Protein AF-A0A921S5D2-F1 (afdb_monomer)

InterPro domains:
  IPR003141 Polymerase/histidinol phosphatase, N-terminal [SM00481] (63-128)
  IPR004013 PHP domain [PF02811] (64-125)
  IPR016195 Polymerase/histidinol phosphatase-like [SSF89550] (62-129)
  IPR052018 PHP domain-con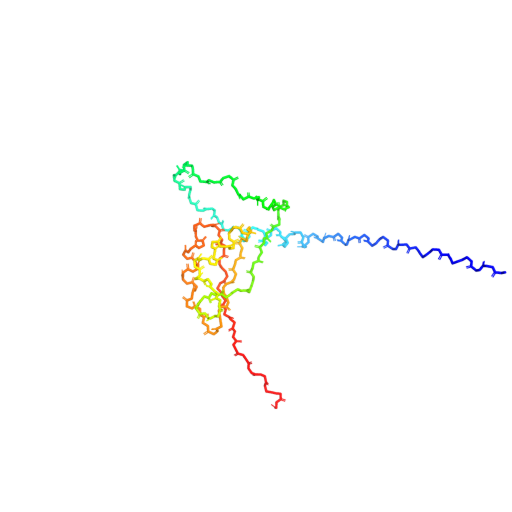taining protein [PTHR42924] (57-129)

pLDDT: mean 80.68, std 21.14, range [36.16, 98.81]

Secondary structure (DSSP, 8-state):
----PPPPP----PPPPPPHHHHHHHHHHHHHHSPPPPPPPP------S-S------TTPPEEE-----TTTT-SS-HHHHHHHHHHTTEEEEEE--BT--TTHHHHHHHHHHHTPEEEE--B--------

Solvent-accessible surface area (backbone atoms only — not comparable to full-atom values): 8293 Å² total; per-residue (Å²): 140,83,85,78,80,76,82,78,84,80,79,80,73,72,75,82,78,76,50,72,68,56,52,53,52,50,52,52,52,54,56,65,41,50,54,79,74,64,79,83,72,84,82,77,80,88,85,83,97,80,67,83,73,75,70,64,67,83,89,67,83,39,71,46,80,76,39,52,22,54,82,52,85,24,91,34,49,36,46,56,44,45,53,52,36,48,79,72,59,36,26,30,41,24,46,28,20,60,75,39,60,83,45,46,68,50,28,48,60,45,18,58,81,69,46,34,36,69,42,87,43,56,36,73,87,79,84,88,75,96,121

Mean predicted aligned error: 11.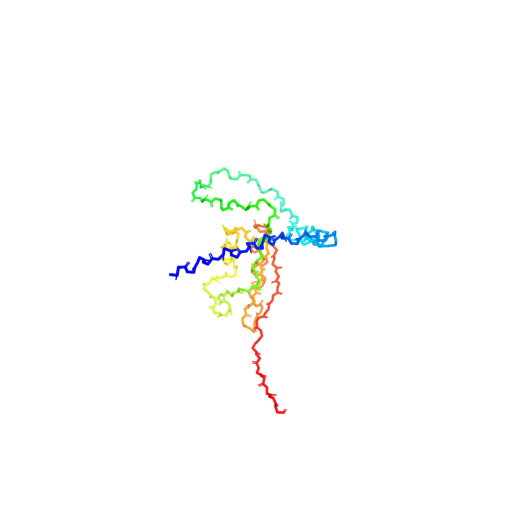89 Å

Nearest PDB structures (foldseek):
  7ug9-assembly1_A  TM=9.713E-01  e=1.478E-05  Escherichia coli
  3e0f-assembly1_A  TM=9.282E-01  e=1.366E-04  Bifidobacterium adolescentis ATCC 15703
  4gx8-assembly1_A  TM=5.708E-01  e=5.109E-03  Escherichia coli K-12
  4gx9-assembly2_B  TM=5.624E-01  e=5.109E-03  Escherichia coli K-12
  4gx9-assembly1_A  TM=5.698E-01  e=7.970E-03  Escherichia coli K-12

Foldseek 3Di:
DDDDDDDDDDPPPDDDDQDPVRVVVLVVVLVVLQDDADDDDDDDPDDDPPDDPPPPPPDDAAEAAEDEDPVAPHDHQLLVVLVVCLSVRHSEYEYAHEPDQVRVVVNVVNNNVRRHHYDYHYDYDDDDDPD

Radius of gyration: 22.27 Å; Cα contacts (8 Å, |Δi|>4): 166; chains: 1; bounding box: 60×56×62 Å

Structure (mmCIF, N/CA/C/O backbone):
data_AF-A0A921S5D2-F1
#
_entry.id   AF-A0A921S5D2-F1
#
loop_
_atom_site.group_PDB
_atom_site.id
_atom_site.type_symbol
_atom_site.label_atom_id
_atom_site.label_alt_id
_atom_site.label_comp_id
_atom_site.label_asym_id
_atom_site.label_entity_id
_atom_site.label_seq_id
_atom_site.pdbx_PDB_ins_code
_atom_site.Cartn_x
_atom_site.Cartn_y
_atom_site.Cartn_z
_atom_site.occupancy
_atom_site.B_iso_or_equiv
_atom_site.auth_seq_id
_atom_site.auth_comp_id
_atom_site.auth_asym_id
_atom_site.auth_atom_id
_atom_site.pdbx_PDB_model_num
ATOM 1 N N . MET A 1 1 ? -1.082 -47.440 47.566 1.00 46.41 1 MET A N 1
ATOM 2 C CA . MET A 1 1 ? -0.879 -45.979 47.719 1.00 46.41 1 MET A CA 1
ATOM 3 C C . MET A 1 1 ? -1.016 -45.312 46.351 1.00 46.41 1 MET A C 1
ATOM 5 O O . MET A 1 1 ? -0.059 -45.275 45.595 1.00 46.41 1 MET A O 1
ATOM 9 N N . GLY A 1 2 ? -2.225 -44.877 45.979 1.00 46.50 2 GLY A N 1
ATOM 10 C CA . GLY A 1 2 ? -2.491 -44.231 44.686 1.00 46.50 2 GLY A CA 1
ATOM 11 C C . GLY A 1 2 ? -2.509 -42.713 44.837 1.00 46.50 2 GLY A C 1
ATOM 12 O O . GLY A 1 2 ? -3.436 -42.166 45.432 1.00 46.50 2 GLY A O 1
ATOM 13 N N . ASN A 1 3 ? -1.478 -42.035 44.333 1.00 49.47 3 ASN A N 1
ATOM 14 C CA . ASN A 1 3 ? -1.330 -40.588 44.464 1.00 49.47 3 ASN A CA 1
ATOM 15 C C . ASN A 1 3 ? -2.299 -39.871 43.502 1.00 49.47 3 ASN A C 1
ATOM 17 O O . ASN A 1 3 ? -2.042 -39.771 42.301 1.00 49.47 3 ASN A O 1
ATOM 21 N N . LYS A 1 4 ? -3.439 -39.387 44.013 1.00 57.06 4 LYS A N 1
ATOM 22 C CA . LYS A 1 4 ? -4.396 -38.580 43.238 1.00 57.06 4 LYS A CA 1
ATOM 23 C C . LYS A 1 4 ? -3.777 -37.206 42.949 1.00 57.06 4 LYS A C 1
ATOM 25 O O . LYS A 1 4 ? -3.671 -36.365 43.840 1.00 57.06 4 LYS A O 1
ATOM 30 N N . LYS A 1 5 ? -3.364 -36.971 41.698 1.00 62.16 5 LYS A N 1
ATOM 31 C CA . LYS A 1 5 ? -2.914 -35.653 41.222 1.00 62.16 5 LYS A CA 1
ATOM 32 C C . LYS A 1 5 ? -4.074 -34.654 41.332 1.00 62.16 5 LYS A C 1
ATOM 34 O O . LYS A 1 5 ? -5.109 -34.841 40.698 1.00 62.16 5 LYS A O 1
ATOM 39 N N . LYS A 1 6 ? -3.902 -33.600 42.137 1.00 59.31 6 LYS A N 1
ATOM 40 C CA . LYS A 1 6 ? -4.859 -32.485 42.227 1.00 59.31 6 LYS A CA 1
ATOM 41 C C . LYS A 1 6 ? -4.873 -31.700 40.901 1.00 59.31 6 LYS A C 1
ATOM 43 O O . LYS A 1 6 ? -3.795 -31.457 40.351 1.00 59.31 6 LYS A O 1
ATOM 48 N N . PRO A 1 7 ? -6.043 -31.283 40.389 1.00 57.25 7 PRO A N 1
ATOM 49 C CA . PRO A 1 7 ? -6.119 -30.480 39.175 1.00 57.25 7 PRO A CA 1
ATOM 50 C C . PRO A 1 7 ? -5.552 -29.077 39.442 1.00 57.25 7 PRO A C 1
ATOM 52 O O . PRO A 1 7 ? -5.833 -28.468 40.475 1.00 57.25 7 PRO A O 1
ATOM 55 N N . LYS A 1 8 ? -4.721 -28.569 38.523 1.00 60.94 8 LYS A N 1
ATOM 56 C CA . LYS A 1 8 ? -4.201 -27.195 38.591 1.00 60.94 8 LYS A CA 1
ATOM 57 C C . LYS A 1 8 ? -5.330 -26.207 38.254 1.00 60.94 8 LYS A C 1
ATOM 59 O O . LYS A 1 8 ? -6.056 -26.456 37.292 1.00 60.94 8 LYS A O 1
ATOM 64 N N . PRO A 1 9 ? -5.469 -25.084 38.979 1.00 50.81 9 PRO A N 1
ATOM 65 C CA . PRO A 1 9 ? -6.494 -24.091 38.677 1.00 50.81 9 PRO A CA 1
ATOM 66 C C . PRO A 1 9 ? -6.211 -23.439 37.318 1.00 50.81 9 PRO A C 1
ATOM 68 O O . PRO A 1 9 ? -5.124 -22.901 37.090 1.00 50.81 9 PRO A O 1
ATOM 71 N N . SER A 1 10 ? -7.187 -23.472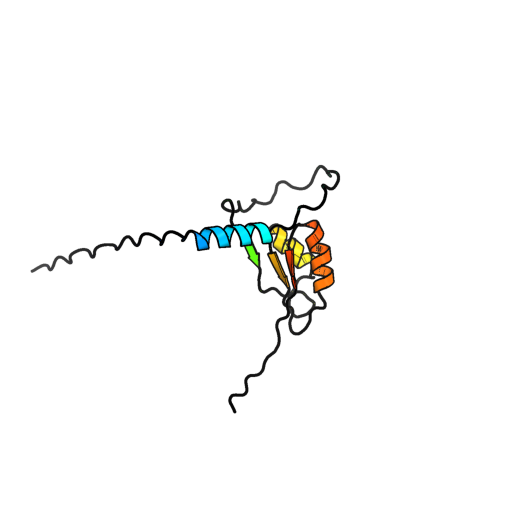 36.407 1.00 60.94 10 SER A N 1
ATOM 72 C CA . SER A 1 10 ? -7.107 -22.727 35.152 1.00 60.94 10 SER A CA 1
ATOM 73 C C . SER A 1 10 ? -7.157 -21.232 35.473 1.00 60.94 10 SER A C 1
ATOM 75 O O . SER A 1 10 ? -8.199 -20.709 35.874 1.00 60.94 10 SER A O 1
ATOM 77 N N . ARG A 1 11 ? -6.032 -20.523 35.319 1.00 56.34 11 ARG A N 1
ATOM 78 C CA . ARG A 1 11 ? -6.020 -19.054 35.360 1.00 56.34 11 ARG A CA 1
ATOM 79 C C . ARG A 1 11 ? -6.858 -18.552 34.192 1.00 56.34 11 ARG A C 1
ATOM 81 O O . ARG A 1 11 ? -6.373 -18.481 33.067 1.00 56.34 11 ARG A O 1
ATOM 88 N N . ASN A 1 12 ? -8.100 -18.186 34.481 1.00 58.19 12 ASN A N 1
ATOM 89 C CA . ASN A 1 12 ? -8.957 -17.462 33.561 1.00 58.19 12 ASN A CA 1
ATOM 90 C C . ASN A 1 12 ? -8.364 -16.048 33.412 1.00 58.19 12 ASN A C 1
ATOM 92 O O . ASN A 1 12 ? -8.693 -15.133 34.169 1.00 58.19 12 ASN A O 1
ATOM 96 N N . LYS A 1 13 ? -7.369 -15.890 32.528 1.00 60.25 13 LYS A N 1
ATOM 97 C CA . LYS A 1 13 ? -6.759 -14.591 32.227 1.00 60.25 13 LYS A CA 1
ATOM 98 C C . LYS A 1 13 ? -7.826 -13.753 31.519 1.00 60.25 13 LYS A C 1
ATOM 100 O O . LYS A 1 13 ? -8.001 -13.878 30.311 1.00 60.25 13 LYS A O 1
ATOM 105 N N . LYS A 1 14 ? -8.558 -12.925 32.275 1.00 61.34 14 LYS A N 1
ATOM 106 C CA . LYS A 1 14 ? -9.396 -11.863 31.701 1.00 61.34 14 LYS A CA 1
ATOM 107 C C . LYS A 1 14 ? -8.513 -11.069 30.739 1.00 61.34 14 LYS A C 1
ATOM 109 O O . LYS A 1 14 ? -7.460 -10.583 31.153 1.00 61.34 14 LYS A O 1
ATOM 114 N N . LYS A 1 15 ? -8.904 -11.004 29.462 1.00 61.69 15 LYS A N 1
ATOM 115 C CA . LYS A 1 15 ? -8.202 -10.171 28.481 1.00 61.69 15 LYS A CA 1
ATOM 116 C C . LYS A 1 15 ? -8.139 -8.743 29.041 1.00 61.69 15 LYS A C 1
ATOM 118 O O . LYS A 1 15 ? -9.154 -8.283 29.574 1.00 61.69 15 LYS A O 1
ATOM 123 N N . PRO A 1 16 ? -6.975 -8.078 28.995 1.00 64.88 16 PRO A N 1
ATOM 124 C CA . PRO A 1 16 ? -6.869 -6.705 29.464 1.00 64.88 16 PRO A CA 1
ATOM 125 C C . PRO A 1 16 ? -7.873 -5.846 28.693 1.00 64.88 16 PRO A C 1
ATOM 127 O O . PRO A 1 16 ? -7.987 -5.955 27.472 1.00 64.88 16 PRO A O 1
ATOM 130 N N . LYS A 1 17 ? -8.654 -5.054 29.430 1.00 75.56 17 LYS A N 1
ATOM 131 C CA . LYS A 1 17 ? -9.601 -4.101 28.850 1.00 75.56 17 LYS A CA 1
ATOM 132 C C . LYS A 1 17 ? -8.777 -2.977 28.219 1.00 75.56 17 LYS A C 1
ATOM 134 O O . LYS A 1 17 ? -7.879 -2.464 28.883 1.00 75.56 17 LYS A O 1
ATOM 139 N N . THR A 1 18 ? -9.049 -2.641 26.962 1.00 81.81 18 THR A N 1
ATOM 140 C CA . THR A 1 18 ? -8.420 -1.510 26.266 1.00 81.81 18 THR A CA 1
ATOM 141 C C . THR A 1 18 ? -8.567 -0.239 27.103 1.00 81.81 18 THR A C 1
ATOM 143 O O . THR A 1 18 ? -9.638 0.008 27.667 1.00 81.81 18 THR A O 1
ATOM 146 N N . SER A 1 19 ? -7.493 0.545 27.228 1.00 91.19 19 SER A N 1
ATOM 147 C CA . SER A 1 19 ? -7.560 1.851 27.892 1.00 91.19 19 SER A CA 1
ATOM 148 C C . SER A 1 19 ? -8.382 2.842 27.059 1.00 91.19 19 SER A C 1
ATOM 150 O O . SER A 1 19 ? -8.608 2.623 25.868 1.00 91.19 19 SER A O 1
ATOM 152 N N . ALA A 1 20 ? -8.825 3.940 27.678 1.00 89.94 20 ALA A N 1
ATOM 153 C CA . ALA A 1 20 ? -9.515 5.014 26.961 1.00 89.94 20 ALA A CA 1
ATOM 154 C C . ALA A 1 20 ? -8.649 5.571 25.815 1.00 89.94 20 ALA A C 1
ATOM 156 O O . ALA A 1 20 ? -9.131 5.697 24.693 1.00 89.94 20 ALA A O 1
ATOM 157 N N . ASP A 1 21 ? -7.354 5.783 26.068 1.00 91.06 21 ASP A N 1
ATOM 158 C CA . ASP A 1 21 ? -6.402 6.256 25.055 1.00 91.06 21 ASP A CA 1
ATOM 159 C C . ASP A 1 21 ? -6.238 5.260 23.901 1.00 91.06 21 ASP A C 1
ATOM 161 O O . ASP A 1 21 ? -6.166 5.653 22.741 1.00 91.06 21 ASP A O 1
ATOM 165 N N . GLN A 1 22 ? -6.222 3.956 24.199 1.00 88.44 22 GLN A N 1
ATOM 166 C CA . GLN A 1 22 ? -6.146 2.914 23.172 1.00 88.44 22 GLN A CA 1
ATOM 167 C C . GLN A 1 22 ? -7.411 2.861 22.310 1.00 88.44 22 GLN A C 1
ATOM 169 O O . GLN A 1 22 ? -7.312 2.636 21.106 1.00 88.44 22 GLN A O 1
ATOM 174 N N . ALA A 1 23 ? -8.589 3.065 22.906 1.00 87.62 23 ALA A N 1
ATOM 175 C CA . ALA A 1 23 ? -9.842 3.139 22.159 1.00 87.62 23 ALA A CA 1
ATOM 176 C C . ALA A 1 23 ? -9.863 4.368 21.237 1.00 87.62 23 ALA A C 1
ATOM 178 O O . ALA A 1 23 ? -10.138 4.233 20.049 1.00 87.62 23 ALA A O 1
ATOM 179 N N . LEU A 1 24 ? -9.467 5.532 21.758 1.00 87.81 24 LEU A N 1
ATOM 180 C CA . LEU A 1 24 ? -9.376 6.765 20.978 1.00 87.81 24 LEU A CA 1
ATOM 181 C C . LEU A 1 24 ? -8.371 6.642 19.820 1.00 87.81 24 LEU A C 1
ATOM 183 O O . LEU A 1 24 ? -8.662 7.047 18.697 1.00 87.81 24 LEU A O 1
ATOM 187 N N . ALA A 1 25 ? -7.201 6.049 20.068 1.00 89.25 25 ALA A N 1
ATOM 188 C CA . ALA A 1 25 ? -6.206 5.800 19.028 1.00 89.25 25 ALA A CA 1
ATOM 189 C C . ALA A 1 25 ? -6.748 4.882 17.920 1.00 89.25 25 ALA A C 1
ATOM 191 O O . ALA A 1 25 ? -6.513 5.134 16.739 1.00 89.25 25 ALA A O 1
ATOM 192 N N . LEU A 1 26 ? -7.504 3.843 18.286 1.00 86.62 26 LEU A N 1
ATOM 193 C CA . LEU A 1 26 ? -8.128 2.943 17.319 1.00 86.62 26 LEU A CA 1
ATOM 194 C C . LEU A 1 26 ? -9.152 3.672 16.439 1.00 86.62 26 LEU A C 1
ATOM 196 O O . LEU A 1 26 ? -9.185 3.438 15.231 1.00 86.62 26 LEU A O 1
ATOM 200 N N . ASP A 1 27 ? -9.946 4.572 17.015 1.00 87.38 27 ASP A N 1
ATOM 201 C CA . ASP A 1 27 ? -10.922 5.362 16.262 1.00 87.38 27 ASP A CA 1
ATOM 202 C C . ASP A 1 27 ? -10.238 6.290 15.248 1.00 87.38 27 ASP A C 1
ATOM 204 O O . ASP A 1 27 ? -10.664 6.354 14.092 1.00 87.38 27 ASP A O 1
ATOM 208 N N . TYR A 1 28 ? -9.119 6.926 15.619 1.00 90.25 28 TYR A N 1
ATOM 209 C CA . TYR A 1 28 ? -8.317 7.716 14.678 1.00 90.25 28 TYR A CA 1
ATOM 210 C C . TYR A 1 28 ? -7.754 6.876 13.531 1.00 90.25 28 TYR A C 1
ATOM 212 O O . TYR A 1 28 ? -7.834 7.286 12.373 1.00 90.25 28 TYR A O 1
ATOM 220 N N . VAL A 1 29 ? -7.210 5.693 13.831 1.00 90.31 29 VAL A N 1
ATOM 221 C CA . VAL A 1 29 ? -6.673 4.785 12.806 1.00 90.31 29 VAL A CA 1
ATOM 222 C C . VAL A 1 29 ? -7.776 4.336 11.848 1.00 90.31 29 VAL A C 1
ATOM 224 O O . VAL A 1 29 ? -7.574 4.345 10.633 1.00 90.31 29 VAL A O 1
ATOM 227 N N . ARG A 1 30 ? -8.959 3.999 12.374 1.00 87.94 30 ARG A N 1
ATOM 228 C CA . ARG A 1 30 ? -10.127 3.625 11.567 1.00 87.94 30 ARG A CA 1
ATOM 229 C C . ARG A 1 30 ? -10.574 4.764 10.660 1.00 87.94 30 ARG A C 1
ATOM 231 O O . ARG A 1 30 ? -10.741 4.548 9.464 1.00 87.94 30 ARG A O 1
ATOM 238 N N . ALA A 1 31 ? -10.716 5.970 11.204 1.00 87.31 31 ALA A N 1
ATOM 239 C CA . ALA A 1 31 ? -11.099 7.144 10.428 1.00 87.31 31 ALA A CA 1
ATOM 240 C C . ALA A 1 31 ? -10.076 7.460 9.323 1.00 87.31 31 ALA A C 1
ATOM 242 O O . ALA A 1 31 ? -10.454 7.747 8.192 1.00 87.31 31 ALA A O 1
ATOM 243 N N . TRP A 1 32 ? -8.778 7.355 9.620 1.00 90.06 32 TRP A N 1
ATOM 244 C CA . TRP A 1 32 ? -7.715 7.599 8.645 1.00 90.06 32 TRP A CA 1
ATOM 245 C C . TRP A 1 32 ? -7.682 6.560 7.515 1.00 90.06 32 TRP A C 1
ATOM 247 O O . TRP A 1 32 ? -7.458 6.907 6.350 1.00 90.06 32 TRP A O 1
ATOM 257 N N . ALA A 1 33 ? -7.915 5.288 7.840 1.00 90.69 33 ALA A N 1
ATOM 258 C CA . ALA A 1 33 ? -7.834 4.182 6.892 1.00 90.69 33 ALA A CA 1
ATOM 259 C C . ALA A 1 33 ? -8.926 4.189 5.814 1.00 90.69 33 ALA A C 1
ATOM 261 O O . ALA A 1 33 ? -8.730 3.601 4.753 1.00 90.69 33 ALA A O 1
ATOM 262 N N . HIS A 1 34 ? -10.048 4.861 6.062 1.00 82.56 34 HIS A N 1
ATOM 263 C CA . HIS A 1 34 ? -11.111 5.047 5.085 1.00 82.56 34 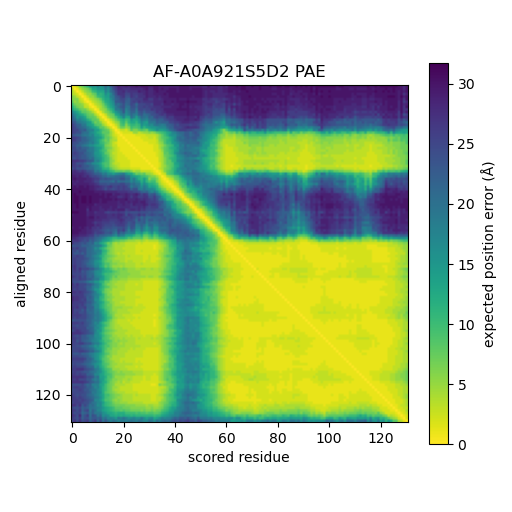HIS A CA 1
ATOM 264 C C . HIS A 1 34 ? -10.961 6.421 4.414 1.00 82.56 34 HIS A C 1
ATOM 266 O O . HIS A 1 34 ? -11.390 7.423 4.988 1.00 82.56 34 HIS A O 1
ATOM 272 N N . PRO A 1 35 ? -10.343 6.521 3.218 1.00 67.94 35 PRO A N 1
ATOM 273 C CA . PRO A 1 35 ? -10.435 7.752 2.441 1.00 67.94 35 PRO A CA 1
ATOM 274 C C . PRO A 1 35 ? -11.912 8.053 2.137 1.00 67.94 35 PRO A C 1
ATOM 276 O O . PRO A 1 35 ? -12.728 7.133 2.055 1.00 67.94 35 PRO A O 1
ATOM 279 N N . ALA A 1 36 ? -12.262 9.337 1.999 1.00 58.66 36 ALA A N 1
ATOM 280 C CA . ALA A 1 36 ? -13.618 9.734 1.622 1.00 58.66 36 ALA A CA 1
ATOM 281 C C . ALA A 1 36 ? -14.060 8.948 0.370 1.00 58.66 36 ALA A C 1
ATOM 283 O O . ALA A 1 36 ? -13.237 8.767 -0.534 1.00 58.66 36 ALA A O 1
ATOM 284 N N . PRO A 1 37 ? -15.306 8.439 0.322 1.00 54.06 37 PRO A N 1
ATOM 285 C CA . PRO A 1 37 ? -15.750 7.629 -0.802 1.00 54.06 37 PRO A CA 1
ATOM 286 C C . PRO A 1 37 ? -15.622 8.431 -2.107 1.00 54.06 37 PRO A C 1
ATOM 288 O O . PRO A 1 37 ? -15.896 9.638 -2.095 1.00 54.06 37 PRO A O 1
ATOM 291 N N . PRO A 1 38 ? -15.215 7.801 -3.225 1.00 51.00 38 PRO A N 1
ATOM 292 C CA . PRO A 1 38 ? -15.336 8.441 -4.528 1.00 51.00 38 PRO A CA 1
ATOM 293 C C . PRO A 1 38 ? -16.811 8.816 -4.773 1.00 51.00 38 PRO A C 1
ATOM 295 O O . PRO A 1 38 ? -17.705 8.171 -4.210 1.00 51.00 38 PRO A O 1
ATOM 298 N N . PRO A 1 39 ? -17.098 9.863 -5.570 1.00 48.19 39 PRO A N 1
ATOM 299 C CA . PRO A 1 39 ? -18.471 10.155 -5.968 1.00 48.19 39 PRO A CA 1
ATOM 300 C C . PRO A 1 39 ? -19.101 8.894 -6.588 1.00 48.19 39 PRO A C 1
ATOM 302 O O . PRO A 1 39 ? -18.392 8.134 -7.248 1.00 48.19 39 PRO A O 1
ATOM 305 N N . PRO A 1 40 ? -20.399 8.629 -6.357 1.00 49.97 40 PRO A N 1
ATOM 306 C CA . PRO A 1 40 ? -21.031 7.433 -6.894 1.00 49.97 40 PRO A CA 1
ATOM 307 C C . PRO A 1 40 ? -20.972 7.457 -8.426 1.00 49.97 40 PRO A C 1
ATOM 309 O O . PRO A 1 40 ? -21.511 8.365 -9.057 1.00 49.97 40 PRO A O 1
ATOM 312 N N . GLU A 1 41 ? -20.320 6.452 -9.010 1.00 48.97 41 GLU A N 1
ATOM 313 C CA . GLU A 1 41 ? -20.427 6.138 -10.437 1.00 48.97 41 GLU A CA 1
ATOM 314 C C . GLU A 1 41 ? -21.887 5.751 -10.758 1.00 48.97 41 GLU A C 1
ATOM 316 O O . GLU A 1 41 ? -22.542 5.104 -9.928 1.00 48.97 41 GLU A O 1
ATOM 321 N N . PRO A 1 42 ? -22.441 6.121 -11.929 1.00 42.97 42 PRO A N 1
ATOM 322 C CA . PRO A 1 42 ? -23.776 5.685 -12.323 1.00 42.97 42 PRO A CA 1
ATOM 323 C C . PRO A 1 42 ? -23.816 4.154 -12.391 1.00 42.97 42 PRO A C 1
ATOM 325 O O . PRO A 1 42 ? -22.971 3.523 -13.022 1.00 42.97 42 PRO A O 1
ATOM 328 N N . SER A 1 43 ? -24.792 3.557 -11.702 1.00 43.03 43 SER A N 1
ATOM 329 C CA . SER A 1 43 ? -24.869 2.112 -11.496 1.00 43.03 43 SER A CA 1
ATOM 330 C C . SER A 1 43 ? -24.928 1.347 -12.819 1.00 43.03 43 SER A C 1
ATOM 332 O O . SER A 1 43 ? -25.933 1.414 -13.532 1.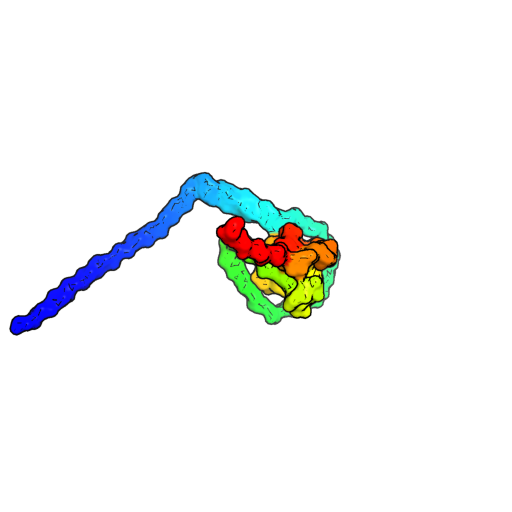00 43.03 43 SER A O 1
ATOM 334 N N . ALA A 1 44 ? -23.902 0.548 -13.100 1.00 42.00 44 ALA A N 1
ATOM 335 C CA . ALA A 1 44 ? -24.069 -0.631 -13.931 1.00 42.00 44 ALA A CA 1
ATOM 336 C C . ALA A 1 44 ? -24.728 -1.697 -13.050 1.00 42.00 44 ALA A C 1
ATOM 338 O O . ALA A 1 44 ? -24.107 -2.245 -12.139 1.00 42.00 44 ALA A O 1
ATOM 339 N N . ALA A 1 45 ? -26.021 -1.915 -13.273 1.00 44.91 45 ALA A N 1
ATOM 340 C CA . ALA A 1 45 ? -26.640 -3.172 -12.901 1.00 44.91 45 ALA A CA 1
ATOM 341 C C . ALA A 1 45 ? -25.845 -4.319 -13.558 1.00 44.91 45 ALA A C 1
ATOM 343 O O . ALA A 1 45 ? -25.368 -4.163 -14.681 1.00 44.91 45 ALA A O 1
ATOM 344 N N . ASP A 1 46 ? -25.737 -5.434 -12.837 1.00 49.97 46 ASP A N 1
ATOM 345 C CA . ASP A 1 46 ? -25.221 -6.736 -13.282 1.00 49.97 46 ASP A CA 1
ATOM 346 C C . ASP A 1 46 ? -23.689 -6.936 -13.239 1.00 49.97 46 ASP A C 1
ATOM 348 O O . ASP A 1 46 ? -22.994 -6.784 -14.240 1.00 49.97 46 ASP A O 1
ATOM 352 N N . ALA A 1 47 ? -23.171 -7.377 -12.079 1.00 40.75 47 ALA A N 1
ATOM 353 C CA . ALA A 1 47 ? -21.969 -8.224 -11.999 1.00 40.75 47 ALA A CA 1
ATOM 354 C C . ALA A 1 47 ? -21.859 -8.988 -10.654 1.00 40.75 47 ALA A C 1
ATOM 356 O O . ALA A 1 47 ? -21.443 -8.443 -9.634 1.00 40.75 47 ALA A O 1
ATOM 357 N N . ASP A 1 48 ? -22.223 -10.270 -10.730 1.00 37.00 48 ASP A N 1
ATOM 358 C CA . ASP A 1 48 ? -21.713 -11.460 -10.028 1.00 37.00 48 ASP A CA 1
ATOM 359 C C . ASP A 1 48 ? -21.844 -11.663 -8.500 1.00 37.00 48 ASP A C 1
ATOM 361 O O . ASP A 1 48 ? -21.105 -11.152 -7.660 1.00 37.00 48 ASP A O 1
ATOM 365 N N . ASP A 1 49 ? -22.721 -12.625 -8.197 1.00 45.88 49 ASP A N 1
ATOM 366 C CA . ASP A 1 49 ? -23.199 -13.142 -6.908 1.00 45.88 49 ASP A CA 1
ATOM 367 C C . ASP A 1 49 ? -22.318 -14.286 -6.326 1.00 45.88 49 ASP A C 1
ATOM 369 O O . ASP A 1 49 ? -22.804 -15.177 -5.630 1.00 45.88 49 ASP A O 1
ATOM 373 N N . PHE A 1 50 ? -21.012 -14.331 -6.641 1.00 39.66 50 PHE A N 1
ATOM 374 C CA . PHE A 1 50 ? -20.155 -15.515 -6.392 1.00 39.66 50 PHE A CA 1
ATOM 375 C C . PHE A 1 50 ? -18.879 -15.300 -5.565 1.00 39.66 50 PHE A C 1
ATOM 377 O O . PHE A 1 50 ? -17.947 -16.105 -5.639 1.00 39.66 50 PHE A O 1
ATOM 384 N N . LEU A 1 51 ? -18.817 -14.287 -4.702 1.00 42.03 51 LEU A N 1
ATOM 385 C CA . LEU A 1 51 ? -17.785 -14.252 -3.661 1.00 42.03 51 LEU A CA 1
ATOM 386 C C . LEU A 1 51 ? -18.438 -14.350 -2.286 1.00 42.03 51 LEU A C 1
ATOM 388 O O . LEU A 1 51 ? -19.330 -13.555 -1.988 1.00 42.03 51 LEU A O 1
ATOM 392 N N . PRO A 1 52 ? -17.994 -15.273 -1.404 1.00 36.16 52 PRO A N 1
ATOM 393 C CA . PRO A 1 52 ? -18.321 -15.121 -0.007 1.00 36.16 52 PRO A CA 1
ATOM 394 C C . PRO A 1 52 ? -17.643 -13.818 0.391 1.00 36.16 52 PRO A C 1
ATOM 396 O O . PRO A 1 52 ? -16.414 -13.738 0.437 1.00 36.16 52 PRO A O 1
ATOM 399 N N . ILE A 1 53 ? -18.442 -12.779 0.626 1.00 46.25 53 ILE A N 1
ATOM 400 C CA . ILE A 1 53 ? -17.997 -11.623 1.386 1.00 46.25 53 ILE A CA 1
ATOM 401 C C . ILE A 1 53 ? -17.433 -12.255 2.649 1.00 46.25 53 ILE A C 1
ATOM 403 O O . ILE A 1 53 ? -18.192 -12.800 3.457 1.00 46.25 53 ILE A O 1
ATOM 407 N N . LEU A 1 54 ? -16.103 -12.291 2.780 1.00 46.34 54 LEU A N 1
ATOM 408 C CA . LEU A 1 54 ? -15.486 -12.581 4.056 1.00 46.34 54 LEU A CA 1
ATOM 409 C C . LEU A 1 54 ? -16.017 -11.456 4.922 1.00 46.34 54 LEU A C 1
ATOM 411 O O . LEU A 1 54 ? -15.557 -10.323 4.804 1.00 46.34 54 LEU A O 1
ATOM 415 N N . ALA A 1 55 ? -17.093 -11.752 5.652 1.00 45.12 55 ALA A N 1
ATOM 416 C CA . ALA A 1 55 ? -17.780 -10.805 6.487 1.00 45.12 55 ALA A CA 1
ATOM 417 C C . ALA A 1 55 ? -16.692 -10.263 7.391 1.00 45.12 55 ALA A C 1
ATOM 419 O O . ALA A 1 55 ? -16.208 -10.972 8.279 1.00 45.12 55 ALA A O 1
ATOM 420 N N . THR A 1 56 ? -16.235 -9.046 7.094 1.00 45.81 56 THR A N 1
ATOM 421 C CA . THR A 1 56 ? -15.369 -8.297 7.980 1.00 45.81 56 THR A CA 1
ATOM 422 C C . THR A 1 56 ? -16.115 -8.344 9.291 1.00 45.81 56 THR A C 1
ATOM 424 O O . THR A 1 56 ? -17.222 -7.804 9.388 1.00 45.81 56 THR A O 1
ATOM 427 N N . ARG A 1 57 ? -15.592 -9.104 10.258 1.00 47.38 57 ARG A N 1
ATOM 428 C CA . ARG A 1 57 ? -16.127 -9.087 11.613 1.00 47.38 57 ARG A CA 1
ATOM 429 C C . ARG A 1 57 ? -16.191 -7.607 11.971 1.00 47.38 57 ARG A C 1
ATOM 431 O O . ARG A 1 57 ? -15.186 -6.916 11.835 1.00 47.38 57 ARG A O 1
ATOM 438 N N . GLY A 1 58 ? -17.408 -7.117 12.206 1.00 45.12 58 GLY A N 1
ATOM 439 C CA . GLY A 1 58 ? -17.736 -5.703 12.038 1.00 45.12 58 GLY A CA 1
ATOM 440 C C . GLY A 1 58 ? -16.699 -4.761 12.652 1.00 45.12 58 GLY A C 1
ATOM 441 O O . GLY A 1 58 ? -16.392 -4.868 13.836 1.00 45.12 58 GLY A O 1
ATOM 442 N N . GLY A 1 59 ? -16.184 -3.836 11.837 1.00 59.12 59 GLY A N 1
ATOM 443 C CA . GLY A 1 59 ? -15.382 -2.692 12.282 1.00 59.12 59 GLY A CA 1
ATOM 444 C C . GLY A 1 59 ? -13.858 -2.846 12.246 1.00 59.12 59 GLY A C 1
ATOM 445 O O . GLY A 1 59 ? -13.165 -1.875 12.563 1.00 59.12 59 GLY A O 1
ATOM 446 N N . ASP A 1 60 ? -13.313 -4.003 11.866 1.00 72.62 60 ASP A N 1
ATOM 447 C CA . ASP A 1 60 ? -11.860 -4.167 11.754 1.00 72.62 60 ASP A CA 1
ATOM 448 C C . ASP A 1 60 ? -11.356 -3.769 10.361 1.00 72.62 60 ASP A C 1
ATOM 450 O O . ASP A 1 60 ? -11.838 -4.242 9.332 1.00 72.62 60 ASP A O 1
ATOM 454 N N . VAL A 1 61 ? -10.378 -2.865 10.342 1.00 85.62 61 VAL A N 1
ATOM 455 C CA . VAL A 1 61 ? -9.711 -2.389 9.129 1.00 85.62 61 VAL A CA 1
ATOM 456 C C . VAL A 1 61 ? -8.525 -3.303 8.848 1.00 85.62 61 VAL A C 1
ATOM 458 O O . VAL A 1 61 ? -7.660 -3.471 9.707 1.00 85.62 61 VAL A O 1
ATOM 461 N N . LEU A 1 62 ? -8.475 -3.879 7.646 1.00 92.62 62 LEU A N 1
ATOM 462 C CA . LEU A 1 62 ? -7.360 -4.715 7.214 1.00 92.62 62 LEU A CA 1
ATOM 463 C C . LEU A 1 62 ? -6.287 -3.873 6.511 1.00 92.62 62 LEU A C 1
ATOM 465 O O . LEU A 1 62 ? -6.584 -3.124 5.573 1.00 92.62 62 LEU A O 1
ATOM 469 N N . PHE A 1 63 ? -5.048 -4.039 6.970 1.00 95.69 63 PHE A N 1
ATOM 470 C CA . PHE A 1 63 ? -3.853 -3.391 6.442 1.00 95.69 63 PHE A CA 1
ATOM 471 C C . PHE A 1 63 ? -2.950 -4.447 5.811 1.00 95.69 63 PHE A C 1
ATOM 473 O O . PHE A 1 63 ? -2.652 -5.454 6.451 1.00 95.69 63 PHE A O 1
ATOM 480 N N . GLU A 1 64 ? -2.496 -4.183 4.594 1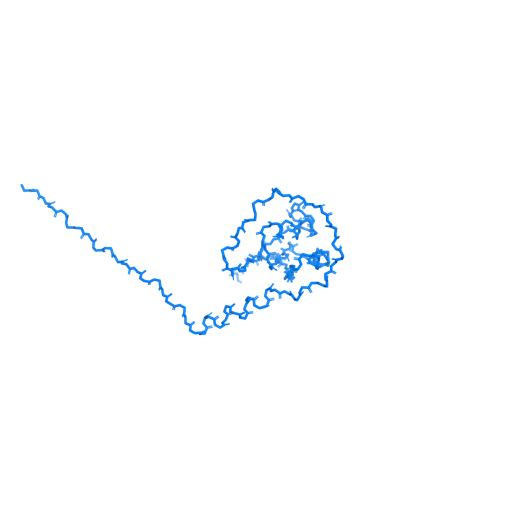.00 96.69 64 GLU A N 1
ATOM 481 C CA . GLU A 1 64 ? -1.337 -4.837 3.998 1.00 96.69 64 GLU A CA 1
ATOM 482 C C . GLU A 1 64 ? -0.187 -3.828 4.024 1.00 96.69 64 GLU A C 1
ATOM 484 O O . GLU A 1 64 ? -0.332 -2.719 3.511 1.00 96.69 64 GLU A O 1
ATOM 489 N N . LEU A 1 65 ? 0.916 -4.174 4.684 1.00 97.88 65 LEU A N 1
ATOM 490 C CA . LEU A 1 65 ? 2.018 -3.251 4.974 1.00 97.88 65 LEU A CA 1
ATOM 491 C C . LEU A 1 65 ? 3.330 -3.636 4.285 1.00 97.88 65 LEU A C 1
ATOM 493 O O . LEU A 1 65 ? 4.286 -2.869 4.375 1.00 97.88 65 LEU A O 1
ATOM 497 N N . HIS A 1 66 ? 3.379 -4.781 3.602 1.00 98.38 66 HIS A N 1
ATOM 498 C CA . HIS A 1 66 ? 4.562 -5.228 2.874 1.00 98.38 66 HIS A CA 1
ATOM 499 C C . HIS A 1 66 ? 4.129 -6.048 1.662 1.00 98.38 66 HIS A C 1
ATOM 501 O O . HIS A 1 66 ? 3.737 -7.207 1.782 1.00 98.38 66 HIS A O 1
ATOM 507 N N . SER A 1 67 ? 4.196 -5.456 0.472 1.00 98.19 67 SER A N 1
ATOM 508 C CA . SER A 1 67 ? 3.797 -6.142 -0.755 1.00 98.19 67 SER A CA 1
ATOM 509 C C . SER A 1 67 ? 4.600 -5.667 -1.952 1.00 98.19 67 SER A C 1
ATOM 511 O O . SER A 1 67 ? 4.949 -4.489 -2.037 1.00 98.19 67 SER A O 1
ATOM 513 N N . HIS A 1 68 ? 4.902 -6.595 -2.860 1.00 98.69 68 HIS A N 1
ATOM 514 C CA . HIS A 1 68 ? 5.706 -6.336 -4.052 1.00 98.69 68 HIS A CA 1
ATOM 515 C C . HIS A 1 68 ? 4.857 -6.511 -5.308 1.00 98.69 68 HIS A C 1
ATOM 517 O O . HIS A 1 68 ? 3.982 -7.384 -5.394 1.00 98.69 68 HIS A O 1
ATOM 523 N N . SER A 1 69 ? 5.147 -5.683 -6.297 1.00 98.62 69 SER A N 1
ATOM 524 C CA . SER A 1 69 ? 4.634 -5.738 -7.653 1.00 98.62 69 SER A CA 1
ATOM 525 C C . SER A 1 69 ? 5.697 -6.275 -8.610 1.00 98.62 69 SER A C 1
ATOM 527 O O . SER A 1 69 ? 6.848 -6.518 -8.251 1.00 98.62 69 SER A O 1
ATOM 529 N N . ASN A 1 70 ? 5.320 -6.417 -9.874 1.00 98.38 70 ASN A N 1
ATOM 530 C CA . ASN A 1 70 ? 6.236 -6.765 -10.954 1.00 98.38 70 ASN A CA 1
ATOM 531 C C . ASN A 1 70 ? 7.273 -5.672 -11.292 1.00 98.38 70 ASN A C 1
ATOM 533 O O . ASN A 1 70 ? 8.045 -5.860 -12.229 1.00 98.38 70 ASN A O 1
ATOM 537 N N . HIS A 1 71 ? 7.296 -4.548 -10.565 1.00 98.25 71 HIS A N 1
ATOM 538 C CA . HIS A 1 71 ? 8.380 -3.568 -10.647 1.00 98.25 71 HIS A CA 1
ATOM 539 C C . HIS A 1 71 ? 9.620 -3.987 -9.838 1.00 98.25 71 HIS A C 1
ATOM 541 O O . HIS A 1 71 ? 10.689 -3.421 -10.067 1.00 98.25 71 HIS A O 1
ATOM 547 N N . SER A 1 72 ? 9.507 -4.988 -8.956 1.00 97.94 72 SER A N 1
ATOM 548 C CA . SER A 1 72 ? 10.648 -5.722 -8.396 1.00 97.94 72 SER A CA 1
ATOM 549 C C . SER A 1 72 ? 10.556 -7.219 -8.713 1.00 97.94 72 SER A C 1
ATOM 551 O O . SER A 1 72 ? 11.018 -7.675 -9.756 1.00 97.94 72 SER A O 1
ATOM 553 N N . ASP A 1 73 ? 9.952 -7.989 -7.821 1.00 97.88 73 ASP A N 1
ATOM 554 C CA . ASP A 1 73 ? 9.942 -9.453 -7.770 1.00 97.88 73 ASP A CA 1
ATOM 555 C C . ASP A 1 73 ? 8.541 -10.013 -7.453 1.00 97.88 73 ASP A C 1
ATOM 557 O O . ASP A 1 73 ? 8.349 -11.225 -7.342 1.00 97.88 73 ASP A O 1
ATOM 561 N N . GLY A 1 74 ? 7.536 -9.141 -7.343 1.00 97.56 74 GLY A N 1
ATOM 562 C CA . GLY A 1 74 ? 6.139 -9.530 -7.243 1.00 97.56 74 GLY A CA 1
ATOM 563 C C . GLY A 1 74 ? 5.572 -10.033 -8.574 1.00 97.56 74 GLY A C 1
ATOM 564 O O . GLY A 1 74 ? 6.040 -9.709 -9.662 1.00 97.56 74 GLY A O 1
ATOM 565 N N . PHE A 1 75 ? 4.499 -10.820 -8.498 1.00 97.94 75 PHE A N 1
ATOM 566 C CA . PHE A 1 75 ? 3.871 -11.415 -9.687 1.00 97.94 75 PHE A CA 1
ATOM 567 C C . PHE A 1 75 ? 2.849 -10.509 -10.381 1.00 97.94 75 PHE A C 1
ATOM 569 O O . PHE A 1 75 ? 2.562 -10.687 -11.563 1.00 97.94 75 PHE A O 1
ATOM 576 N N . LEU A 1 76 ? 2.234 -9.590 -9.639 1.00 98.62 76 LEU A N 1
ATOM 577 C CA . LEU A 1 76 ? 1.125 -8.768 -10.120 1.00 98.62 76 LEU A CA 1
ATOM 578 C C . LEU A 1 76 ? 1.615 -7.372 -10.494 1.00 98.62 76 LEU A C 1
ATOM 580 O O . LEU A 1 76 ? 2.514 -6.842 -9.846 1.00 98.62 76 LEU A O 1
ATOM 584 N N . SER A 1 77 ? 0.985 -6.745 -11.490 1.00 98.75 77 SER A N 1
ATOM 585 C CA . SER A 1 77 ? 1.154 -5.302 -11.677 1.00 98.75 77 SER A CA 1
ATOM 586 C C . SER A 1 77 ? 0.620 -4.539 -10.458 1.00 98.75 77 SER A C 1
ATOM 588 O O . SER A 1 77 ? -0.249 -5.065 -9.750 1.00 98.75 77 SER A O 1
ATOM 590 N N . PRO A 1 78 ? 1.073 -3.298 -10.210 1.00 98.69 78 PRO A N 1
ATOM 591 C CA . PRO A 1 78 ? 0.519 -2.455 -9.155 1.00 98.69 78 PRO A CA 1
ATOM 592 C C . PRO A 1 78 ? -1.016 -2.375 -9.190 1.00 98.69 78 PRO A C 1
ATOM 594 O O .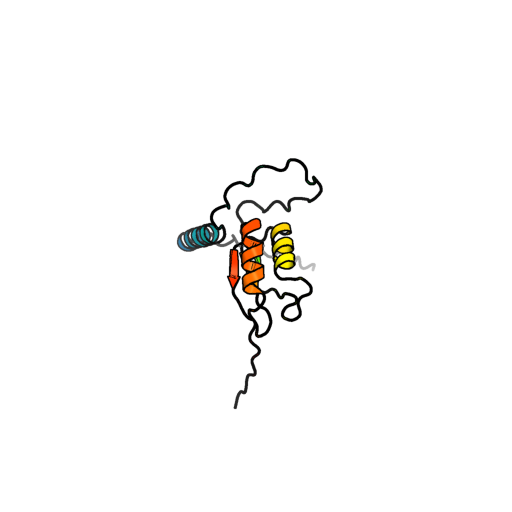 PRO A 1 78 ? -1.660 -2.528 -8.153 1.00 98.69 78 PRO A O 1
ATOM 597 N N . SER A 1 79 ? -1.628 -2.237 -10.374 1.00 98.62 79 SER A N 1
ATOM 598 C CA . SER A 1 79 ? -3.094 -2.229 -10.512 1.00 98.62 79 SER A CA 1
ATOM 599 C C . SER A 1 79 ? -3.744 -3.553 -10.095 1.00 98.62 79 SER A C 1
ATOM 601 O O . SER A 1 79 ? -4.723 -3.553 -9.347 1.00 98.62 79 SER A O 1
ATOM 603 N N . ALA A 1 80 ? -3.199 -4.687 -10.547 1.00 98.56 80 ALA A N 1
ATOM 604 C CA . ALA A 1 80 ? -3.740 -6.011 -10.232 1.00 98.56 80 ALA A CA 1
ATOM 605 C C . ALA A 1 80 ? -3.546 -6.378 -8.750 1.00 98.56 80 ALA A C 1
ATOM 607 O O . ALA A 1 80 ? -4.381 -7.059 -8.149 1.00 98.56 80 ALA A O 1
ATOM 608 N N . LEU A 1 81 ? -2.459 -5.904 -8.136 1.00 98.50 81 LEU A N 1
ATOM 609 C CA . LEU A 1 81 ? -2.206 -6.046 -6.707 1.00 98.50 81 LEU A CA 1
ATOM 610 C C . LEU A 1 81 ? -3.255 -5.289 -5.880 1.00 98.50 81 LEU A C 1
ATOM 612 O O . LEU A 1 81 ? -3.814 -5.856 -4.942 1.00 98.50 81 LEU A O 1
ATOM 616 N N . VAL A 1 82 ? -3.580 -4.052 -6.269 1.00 98.25 82 VAL A N 1
ATOM 617 C CA . VAL A 1 82 ? -4.648 -3.250 -5.649 1.00 98.25 82 VAL A CA 1
ATOM 618 C C . VAL A 1 82 ? -6.007 -3.939 -5.766 1.00 98.25 82 VAL A C 1
ATOM 620 O O . VAL A 1 82 ? -6.726 -4.054 -4.773 1.00 98.25 82 VAL A O 1
ATOM 623 N N . GLU A 1 83 ? -6.363 -4.433 -6.953 1.00 97.62 83 GLU A N 1
ATOM 624 C CA . GLU A 1 83 ? -7.624 -5.150 -7.168 1.00 97.62 83 GLU A CA 1
ATOM 625 C C . GLU A 1 83 ? -7.710 -6.408 -6.288 1.00 97.62 83 GLU A C 1
ATOM 627 O O . GLU A 1 83 ? -8.723 -6.668 -5.631 1.00 97.62 83 GLU A O 1
ATOM 632 N N . ARG A 1 84 ? -6.617 -7.175 -6.202 1.00 97.62 84 ARG A N 1
ATOM 633 C CA . ARG A 1 84 ? -6.538 -8.339 -5.315 1.00 97.62 84 ARG A CA 1
ATOM 634 C C . ARG A 1 84 ? -6.675 -7.946 -3.845 1.00 97.62 84 ARG A C 1
ATOM 636 O O . ARG A 1 84 ? -7.351 -8.652 -3.097 1.00 97.62 84 ARG A O 1
ATOM 643 N N . ALA A 1 85 ? -6.063 -6.842 -3.424 1.00 96.38 85 ALA A N 1
ATOM 644 C CA . ALA A 1 85 ? -6.189 -6.325 -2.066 1.00 96.38 85 ALA A CA 1
ATOM 645 C C . ALA A 1 85 ? -7.649 -5.949 -1.750 1.00 96.38 85 ALA A C 1
ATOM 647 O O . ALA A 1 85 ? -8.180 -6.360 -0.716 1.00 96.38 85 ALA A O 1
ATOM 648 N N . HIS A 1 86 ? -8.332 -5.273 -2.680 1.00 95.19 86 HIS A N 1
ATOM 649 C CA . HIS A 1 86 ? -9.751 -4.928 -2.563 1.00 95.19 86 HIS A CA 1
ATOM 650 C C . HIS A 1 86 ? -10.631 -6.164 -2.365 1.00 95.19 86 HIS A C 1
ATOM 652 O O . HIS A 1 86 ? -11.418 -6.218 -1.418 1.00 95.19 86 HIS A O 1
ATOM 658 N N . ARG A 1 87 ? -10.440 -7.191 -3.202 1.00 94.62 87 ARG A N 1
ATOM 659 C CA . ARG A 1 87 ? -11.178 -8.462 -3.115 1.00 94.62 87 ARG A CA 1
ATOM 660 C C . ARG A 1 87 ? -10.991 -9.185 -1.778 1.00 94.62 87 ARG A C 1
ATOM 662 O O . ARG A 1 87 ? -11.879 -9.920 -1.363 1.00 94.62 87 ARG A O 1
ATOM 669 N N . ASN A 1 88 ? -9.867 -8.958 -1.097 1.00 94.00 88 ASN A N 1
ATOM 670 C CA . ASN A 1 88 ? -9.578 -9.513 0.229 1.00 94.00 88 ASN A CA 1
ATOM 671 C C . ASN A 1 88 ? -10.010 -8.597 1.391 1.00 94.00 88 ASN A C 1
ATOM 673 O O . ASN A 1 88 ? -9.739 -8.909 2.549 1.00 94.00 88 ASN A O 1
ATOM 677 N N . GLY A 1 89 ? -10.670 -7.469 1.113 1.00 91.69 89 GLY A N 1
ATOM 678 C CA . GLY A 1 89 ? -11.158 -6.536 2.132 1.00 91.69 89 GLY A CA 1
ATOM 679 C C . GLY A 1 89 ? -10.101 -5.581 2.696 1.00 91.69 89 GLY A C 1
ATOM 680 O O . GLY A 1 89 ? -10.379 -4.890 3.678 1.00 91.69 89 GLY A O 1
ATOM 681 N N . VAL A 1 90 ? -8.912 -5.504 2.088 1.00 94.94 90 VAL A N 1
ATOM 682 C CA . VAL A 1 90 ? -7.860 -4.552 2.475 1.00 94.94 90 VAL A CA 1
ATOM 683 C C . VAL A 1 90 ? -8.348 -3.121 2.240 1.00 94.94 90 VAL A C 1
ATOM 685 O O . VAL A 1 90 ? -8.942 -2.815 1.205 1.00 94.94 90 VAL A O 1
ATOM 688 N N . LYS A 1 91 ? -8.102 -2.234 3.210 1.00 94.19 91 LYS A N 1
ATOM 689 C CA . LYS A 1 91 ? -8.423 -0.796 3.116 1.00 94.19 91 LYS A CA 1
ATOM 690 C C . LYS A 1 91 ? -7.188 0.077 2.979 1.00 94.19 91 LYS A C 1
ATOM 692 O O . LYS A 1 91 ? -7.266 1.159 2.404 1.00 94.19 91 LYS A O 1
ATOM 697 N N . VAL A 1 92 ? -6.054 -0.414 3.465 1.00 96.44 92 VAL A N 1
ATOM 698 C CA . VAL A 1 92 ? -4.768 0.268 3.375 1.00 96.44 92 VAL A CA 1
ATOM 699 C C . VAL A 1 92 ? -3.740 -0.715 2.845 1.00 96.44 92 VAL A C 1
ATOM 701 O O . VAL A 1 92 ? -3.569 -1.785 3.422 1.00 96.44 92 VAL A O 1
ATOM 704 N N . LEU A 1 93 ? -3.085 -0.354 1.748 1.00 98.00 93 LEU A N 1
ATOM 705 C CA . LEU A 1 93 ? -2.094 -1.178 1.065 1.00 98.00 93 LEU A CA 1
ATOM 706 C C . LEU A 1 93 ? -0.784 -0.399 0.941 1.00 98.00 93 LEU A C 1
ATOM 708 O O . LEU A 1 93 ? -0.768 0.686 0.360 1.00 98.00 93 LEU A O 1
ATOM 712 N N . ALA A 1 94 ? 0.311 -0.950 1.452 1.00 98.62 94 ALA A N 1
ATOM 713 C CA . ALA A 1 94 ? 1.654 -0.459 1.185 1.00 98.62 94 ALA A CA 1
ATOM 714 C C . ALA A 1 94 ? 2.273 -1.219 0.008 1.00 98.62 94 ALA A C 1
ATOM 716 O O . ALA A 1 94 ? 2.330 -2.449 0.034 1.00 98.62 94 ALA A O 1
ATOM 717 N N . LEU A 1 95 ? 2.747 -0.485 -0.999 1.00 98.75 95 LEU A N 1
ATOM 718 C CA . LEU A 1 95 ? 3.581 -1.034 -2.070 1.00 98.75 95 LEU A CA 1
ATOM 719 C C . LEU A 1 95 ? 5.038 -0.719 -1.727 1.00 98.75 95 LEU A C 1
ATOM 721 O O . LEU A 1 95 ? 5.386 0.451 -1.569 1.00 98.75 95 LEU A O 1
ATOM 725 N N . THR A 1 96 ? 5.844 -1.764 -1.555 1.00 98.75 96 THR A N 1
ATOM 726 C CA . THR A 1 96 ? 7.204 -1.717 -1.001 1.00 98.75 96 THR A CA 1
ATOM 727 C C . THR A 1 96 ? 8.181 -2.468 -1.901 1.00 98.75 96 THR A C 1
ATOM 729 O O . THR A 1 96 ? 8.919 -3.318 -1.424 1.00 98.75 96 THR A O 1
ATOM 732 N N . ASP A 1 97 ? 8.164 -2.186 -3.205 1.00 98.81 97 ASP A N 1
ATOM 733 C CA . ASP A 1 97 ? 9.076 -2.824 -4.163 1.00 98.81 97 ASP A CA 1
ATOM 734 C C . ASP A 1 97 ? 10.553 -2.639 -3.753 1.00 98.81 97 ASP A C 1
ATOM 736 O O . ASP A 1 97 ? 10.927 -1.628 -3.142 1.00 98.81 97 ASP A O 1
ATOM 740 N N . HIS A 1 98 ? 11.402 -3.608 -4.110 1.00 98.50 98 HIS A N 1
ATOM 741 C CA . HIS A 1 98 ? 12.838 -3.554 -3.822 1.00 98.50 98 HIS A CA 1
ATOM 742 C C . HIS A 1 98 ? 13.516 -2.388 -4.545 1.00 98.50 98 HIS A C 1
ATOM 744 O O . HIS A 1 98 ? 13.534 -2.337 -5.776 1.00 98.50 98 HIS A O 1
ATOM 750 N N . ASP A 1 99 ? 14.102 -1.471 -3.772 1.00 98.31 99 ASP A N 1
ATOM 751 C CA . ASP A 1 99 ? 14.935 -0.354 -4.233 1.00 98.31 99 ASP A CA 1
ATOM 752 C C . ASP A 1 99 ? 14.288 0.542 -5.315 1.00 98.31 99 ASP A C 1
ATOM 754 O O . ASP A 1 99 ? 14.971 1.282 -6.027 1.00 98.31 99 ASP A O 1
ATOM 758 N N . THR A 1 100 ? 12.957 0.513 -5.440 1.00 98.25 100 THR A N 1
ATOM 759 C CA . THR A 1 100 ? 12.203 1.298 -6.421 1.00 98.25 100 THR A CA 1
ATOM 760 C C . THR A 1 100 ? 10.836 1.714 -5.889 1.00 98.25 100 THR A C 1
ATOM 762 O O . THR A 1 100 ? 10.222 1.040 -5.072 1.00 98.25 100 THR A O 1
ATOM 765 N N . MET A 1 101 ? 10.337 2.845 -6.388 1.00 98.56 101 MET A N 1
ATOM 766 C CA . MET A 1 101 ? 8.964 3.320 -6.170 1.00 98.56 101 MET A CA 1
ATOM 767 C C . MET A 1 101 ? 8.214 3.492 -7.501 1.00 98.56 101 MET A C 1
ATOM 769 O O . MET A 1 101 ? 7.207 4.200 -7.573 1.00 98.56 101 MET A O 1
ATOM 773 N N . ALA A 1 102 ? 8.710 2.874 -8.579 1.00 98.56 102 ALA A N 1
ATOM 774 C CA . ALA A 1 102 ? 8.183 3.057 -9.932 1.00 98.56 102 ALA A CA 1
ATOM 775 C C . ALA A 1 102 ? 6.706 2.642 -10.074 1.00 98.56 102 ALA A C 1
ATOM 777 O O . ALA A 1 102 ? 5.976 3.269 -10.837 1.00 98.56 102 ALA A O 1
ATOM 778 N N . GLY A 1 103 ? 6.246 1.656 -9.295 1.00 98.38 103 GLY A N 1
ATOM 779 C CA . GLY A 1 103 ? 4.854 1.200 -9.304 1.00 98.38 103 GLY A CA 1
ATOM 780 C C . GLY A 1 103 ? 3.867 2.090 -8.532 1.00 98.38 103 GLY A C 1
ATOM 781 O O . GLY A 1 103 ? 2.654 1.914 -8.664 1.00 98.38 103 GLY A O 1
ATOM 782 N N . ILE A 1 104 ? 4.338 3.065 -7.738 1.00 98.69 104 ILE A N 1
ATOM 783 C CA . ILE A 1 104 ? 3.472 3.890 -6.873 1.00 98.69 104 ILE A CA 1
ATOM 784 C C . ILE A 1 104 ? 2.421 4.695 -7.658 1.00 98.69 104 ILE A C 1
ATOM 786 O O . ILE A 1 104 ? 1.253 4.650 -7.260 1.00 98.69 104 ILE A O 1
ATOM 790 N N . PRO A 1 105 ? 2.752 5.419 -8.751 1.00 98.62 105 PRO A N 1
ATOM 791 C CA . PRO A 1 105 ? 1.750 6.193 -9.488 1.00 98.62 105 PRO A CA 1
ATOM 792 C C . PRO A 1 105 ? 0.618 5.318 -10.040 1.00 98.62 105 PRO A C 1
ATOM 794 O O . PRO A 1 105 ? -0.552 5.702 -9.978 1.00 98.62 105 PRO A O 1
ATOM 797 N N . GLU A 1 106 ? 0.957 4.120 -10.526 1.00 98.62 106 GLU A N 1
ATOM 798 C CA . GLU A 1 106 ? -0.019 3.142 -11.006 1.00 98.62 106 GLU A CA 1
ATOM 799 C C . GLU A 1 106 ? -0.904 2.633 -9.856 1.00 98.62 106 GLU A C 1
ATOM 801 O O . GLU A 1 106 ? -2.131 2.670 -9.969 1.00 98.62 106 GLU A O 1
ATOM 806 N N . ALA A 1 107 ? -0.307 2.235 -8.725 1.00 98.44 107 ALA A N 1
ATOM 807 C CA . ALA A 1 107 ? -1.047 1.775 -7.548 1.00 98.44 107 ALA A CA 1
ATOM 808 C C . ALA A 1 107 ? -2.034 2.834 -7.035 1.00 98.44 107 ALA A C 1
ATOM 810 O O . ALA A 1 107 ? -3.192 2.521 -6.764 1.00 98.44 107 ALA A O 1
ATOM 811 N N . VAL A 1 108 ? -1.602 4.096 -6.925 1.00 98.00 108 VAL A N 1
ATOM 812 C CA . VAL A 1 108 ? -2.450 5.213 -6.469 1.00 98.00 108 VAL A CA 1
ATOM 813 C C . VAL A 1 108 ? -3.622 5.435 -7.425 1.00 98.00 108 VAL A C 1
ATOM 815 O O . VAL A 1 108 ? -4.763 5.568 -6.977 1.00 98.00 108 VAL A O 1
ATOM 818 N N . SER A 1 109 ? -3.357 5.427 -8.735 1.00 97.44 109 SER A N 1
ATOM 819 C CA . SER A 1 109 ? -4.394 5.562 -9.760 1.00 97.44 109 SER A CA 1
ATOM 820 C C . SER A 1 109 ? -5.430 4.437 -9.666 1.00 97.44 109 SER A C 1
ATOM 822 O O . SER A 1 109 ? -6.632 4.704 -9.600 1.00 97.44 109 SER A O 1
ATOM 824 N N . ALA A 1 110 ? -4.988 3.180 -9.564 1.00 96.88 110 ALA A N 1
ATOM 825 C CA . ALA A 1 110 ? -5.880 2.032 -9.421 1.00 96.88 110 ALA A CA 1
ATOM 826 C C . ALA A 1 110 ? -6.689 2.073 -8.113 1.00 96.88 110 ALA A C 1
ATOM 828 O O . ALA A 1 110 ? -7.887 1.795 -8.117 1.00 96.88 110 ALA A O 1
ATOM 829 N N . ALA A 1 111 ? -6.062 2.463 -7.002 1.00 96.12 111 ALA A N 1
ATOM 830 C CA . ALA A 1 111 ? -6.678 2.460 -5.677 1.00 96.12 111 ALA A CA 1
ATOM 831 C C . ALA A 1 111 ? -7.831 3.459 -5.533 1.00 96.12 111 ALA A C 1
ATOM 833 O O . ALA A 1 111 ? -8.769 3.192 -4.776 1.00 96.12 111 ALA A O 1
ATOM 834 N N . SER A 1 112 ? -7.808 4.552 -6.307 1.00 93.06 112 SER A N 1
ATOM 835 C CA . SER A 1 112 ? -8.899 5.535 -6.355 1.00 93.06 112 SER A CA 1
ATOM 836 C C . SER A 1 112 ? -10.258 4.907 -6.696 1.00 93.06 112 SER A C 1
ATOM 838 O O . SER A 1 112 ? -11.275 5.306 -6.134 1.00 93.06 112 SER A O 1
ATOM 840 N N . LYS A 1 113 ? -10.265 3.856 -7.528 1.00 92.88 113 LYS A N 1
ATOM 841 C CA . LYS A 1 113 ? -11.473 3.133 -7.959 1.00 92.88 113 LYS A CA 1
ATOM 842 C C . LYS A 1 113 ? -12.078 2.268 -6.854 1.00 92.88 113 LYS A C 1
ATOM 844 O O . LYS A 1 113 ? -13.275 2.014 -6.850 1.00 92.88 113 LYS A O 1
ATOM 849 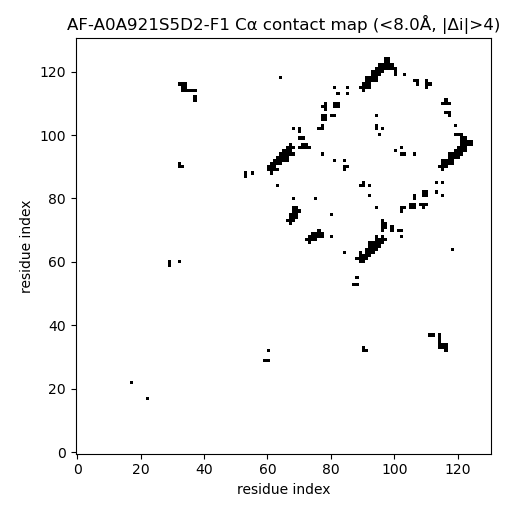N N . PHE A 1 114 ? -11.248 1.807 -5.919 1.00 91.06 114 PHE A N 1
ATOM 850 C CA . PHE A 1 114 ? -11.626 0.823 -4.900 1.00 91.06 114 PHE A CA 1
ATOM 851 C C . PHE A 1 114 ? -11.735 1.415 -3.490 1.00 91.06 114 PHE A C 1
ATOM 853 O O . PHE A 1 114 ? -12.023 0.686 -2.536 1.00 91.06 114 PHE A O 1
ATOM 860 N N . GLY A 1 115 ? -11.470 2.718 -3.336 1.00 90.88 115 GLY A N 1
ATOM 861 C CA . GLY A 1 115 ? -11.417 3.379 -2.031 1.00 90.88 115 GLY A CA 1
ATOM 862 C C . GLY A 1 115 ? -10.327 2.804 -1.121 1.00 90.88 115 GLY A C 1
ATOM 863 O O . GLY A 1 115 ? -10.495 2.780 0.098 1.00 90.88 115 GLY A O 1
ATOM 864 N N . ILE A 1 116 ? -9.237 2.299 -1.708 1.00 94.44 116 ILE A N 1
ATOM 865 C CA . ILE A 1 116 ? -8.059 1.836 -0.969 1.00 94.44 116 ILE A CA 1
ATOM 866 C C . ILE A 1 116 ? -7.116 3.017 -0.772 1.00 94.44 116 ILE A C 1
ATOM 868 O O . ILE A 1 116 ? -6.856 3.791 -1.692 1.00 94.44 116 ILE A O 1
ATOM 872 N N . ARG A 1 117 ? -6.557 3.145 0.430 1.00 95.69 117 ARG A N 1
ATOM 873 C CA . ARG A 1 117 ? -5.445 4.057 0.684 1.00 95.69 117 ARG A CA 1
ATOM 874 C C . ARG A 1 117 ? -4.129 3.365 0.345 1.00 95.69 117 ARG A C 1
ATOM 876 O O . ARG A 1 117 ? -3.815 2.330 0.928 1.00 95.69 117 ARG A O 1
ATOM 883 N N . ILE A 1 118 ? -3.336 3.972 -0.533 1.00 97.88 118 ILE A N 1
ATOM 884 C CA . ILE A 1 118 ? -1.952 3.548 -0.759 1.00 97.88 118 ILE A CA 1
ATOM 885 C C . ILE A 1 118 ? -1.030 4.217 0.259 1.00 97.88 118 ILE A C 1
ATOM 887 O O . ILE A 1 118 ? -1.105 5.431 0.459 1.00 97.88 118 ILE A O 1
ATOM 891 N N . ILE A 1 119 ? -0.154 3.427 0.878 1.00 98.12 119 ILE A N 1
ATOM 892 C CA . ILE A 1 119 ? 1.042 3.906 1.574 1.00 98.12 119 ILE A CA 1
ATOM 893 C C . ILE A 1 119 ? 2.220 3.737 0.605 1.00 98.12 119 ILE A C 1
ATOM 895 O O . ILE A 1 119 ? 2.601 2.603 0.313 1.00 98.12 119 ILE A O 1
ATOM 899 N N . PRO A 1 120 ? 2.802 4.829 0.086 1.00 98.38 120 PRO A N 1
ATOM 900 C CA . PRO A 1 120 ? 4.024 4.736 -0.696 1.00 98.38 120 PRO A CA 1
ATOM 901 C C . PRO A 1 120 ? 5.173 4.243 0.184 1.00 98.38 120 PRO A C 1
ATOM 903 O O . PRO A 1 120 ? 5.462 4.858 1.211 1.00 98.38 120 PRO A O 1
ATOM 906 N N . GLY A 1 121 ? 5.824 3.156 -0.216 1.00 98.19 121 GLY A N 1
ATOM 907 C CA . GLY A 1 121 ? 6.982 2.602 0.471 1.00 98.19 121 GLY A CA 1
ATOM 908 C C . GLY A 1 121 ? 8.029 2.093 -0.512 1.00 98.19 121 GLY A C 1
ATOM 909 O O . GLY A 1 121 ? 7.838 2.127 -1.725 1.00 98.19 121 GLY A O 1
ATOM 910 N N . VAL A 1 122 ? 9.155 1.653 0.036 1.00 98.38 122 VAL A N 1
ATOM 911 C CA . VAL A 1 122 ? 10.262 1.026 -0.690 1.00 98.38 122 VAL A CA 1
ATOM 912 C C . VAL A 1 122 ? 10.951 0.061 0.268 1.00 98.38 122 VAL A C 1
ATOM 914 O O . VAL A 1 122 ? 11.187 0.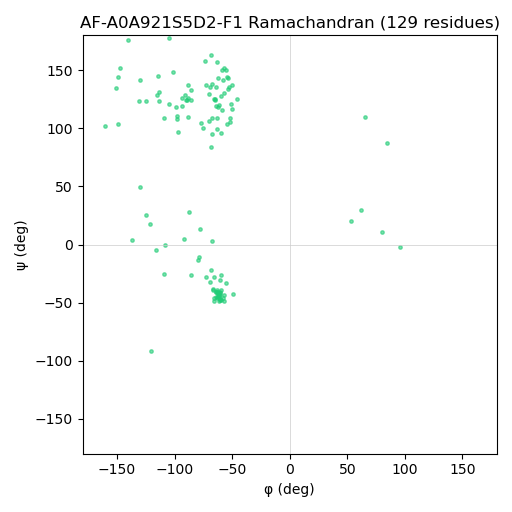414 1.429 1.00 98.38 122 VAL A O 1
ATOM 917 N N . GLU A 1 123 ? 11.251 -1.151 -0.188 1.00 98.62 123 GLU A N 1
ATOM 918 C CA . GLU A 1 123 ? 12.113 -2.069 0.554 1.00 98.62 123 GLU A CA 1
ATOM 919 C C . GLU A 1 123 ? 13.569 -1.801 0.161 1.00 98.62 123 GLU A C 1
ATOM 921 O O . GLU A 1 123 ? 13.972 -2.056 -0.971 1.00 98.62 123 GLU A O 1
ATOM 926 N N . ILE A 1 124 ? 14.354 -1.240 1.085 1.00 98.12 124 ILE A N 1
ATOM 927 C CA . ILE A 1 124 ? 15.735 -0.820 0.815 1.00 98.12 124 ILE A CA 1
ATOM 928 C C . ILE A 1 124 ? 16.700 -1.966 1.111 1.00 98.12 124 ILE A C 1
ATOM 930 O O . ILE A 1 124 ? 16.780 -2.443 2.248 1.00 98.12 124 ILE A O 1
ATOM 934 N N . SER A 1 125 ? 17.504 -2.335 0.118 1.00 96.56 125 SER A N 1
ATOM 935 C CA . SER A 1 125 ? 18.618 -3.261 0.296 1.00 96.56 125 SER A CA 1
ATOM 936 C C . SER A 1 125 ? 19.684 -2.654 1.210 1.00 96.56 125 SER A C 1
ATOM 938 O O . SER A 1 125 ? 20.220 -1.575 0.951 1.00 96.56 125 SER A O 1
ATOM 940 N N . ALA A 1 126 ? 20.039 -3.363 2.282 1.00 94.94 126 ALA A N 1
ATOM 941 C CA . ALA A 1 126 ? 21.031 -2.903 3.249 1.00 94.94 126 ALA A CA 1
ATOM 942 C C . ALA A 1 126 ? 22.098 -3.967 3.528 1.00 94.94 126 ALA A C 1
ATOM 944 O O . ALA A 1 126 ? 21.808 -5.155 3.663 1.00 94.94 126 ALA A O 1
ATOM 945 N N . LEU A 1 127 ? 23.345 -3.518 3.679 1.00 94.81 127 LEU A N 1
ATOM 946 C CA . LEU A 1 127 ? 24.455 -4.327 4.174 1.00 94.81 127 LEU A CA 1
ATOM 947 C C . LEU A 1 127 ? 24.893 -3.779 5.529 1.00 94.81 127 LEU A C 1
ATOM 949 O O . LEU A 1 127 ? 25.261 -2.611 5.647 1.00 94.81 127 LEU A O 1
ATOM 953 N N . TYR A 1 128 ? 24.881 -4.628 6.552 1.00 94.38 128 TYR A N 1
ATOM 954 C CA . TYR A 1 128 ? 25.418 -4.278 7.860 1.00 94.38 128 TYR A CA 1
ATOM 955 C C . TYR A 1 128 ? 26.877 -4.729 7.965 1.00 94.38 128 TYR A C 1
ATOM 957 O O . TYR A 1 128 ? 27.173 -5.920 7.872 1.00 94.38 128 TYR A O 1
ATOM 965 N N . ASN A 1 129 ? 27.791 -3.776 8.166 1.00 92.62 129 ASN A N 1
ATOM 966 C CA . ASN A 1 129 ? 29.197 -4.050 8.448 1.00 92.62 129 ASN A CA 1
ATOM 967 C C . ASN A 1 129 ? 29.489 -3.694 9.919 1.00 92.62 129 ASN A C 1
ATOM 969 O O . ASN A 1 129 ? 29.511 -2.509 10.243 1.00 92.62 129 ASN A O 1
ATOM 973 N N . PRO A 1 130 ? 29.720 -4.676 10.808 1.00 84.81 130 PRO A N 1
ATOM 974 C CA . PRO A 1 130 ? 29.932 -4.438 12.240 1.00 84.81 130 PRO A CA 1
ATOM 975 C C . PRO A 1 130 ? 31.345 -3.933 12.594 1.00 84.81 130 PRO A C 1
ATOM 977 O O . PRO A 1 130 ? 31.733 -4.023 13.755 1.00 84.81 130 PRO A O 1
ATOM 980 N N . ARG A 1 131 ? 32.138 -3.493 11.608 1.00 65.38 131 ARG A N 1
ATOM 981 C CA . ARG A 1 131 ? 33.543 -3.098 11.798 1.00 65.38 131 ARG A CA 1
ATOM 982 C C . ARG A 1 131 ? 33.683 -1.694 12.358 1.00 65.38 131 ARG A C 1
ATOM 984 O O . ARG A 1 131 ? 33.046 -0.786 11.783 1.00 65.38 131 ARG A O 1
#

Organism: Sorghum bicolor (NCBI:txid4558)

Sequence (131 aa):
MGNKKKPKPSRNKKKPKTSADQALALDYVRAWAHPAPPPPEPSAADADDFLPILATRGGDVLFELHSHSNHSDGFLSPSALVERAHRNGVKVLALTDHDTMAGIPEAVSAASKFGIRIIPGVEISALYNPR